Protein AF-A0A6J5CD85-F1 (afdb_monomer)

Radius of gyration: 17.21 Å; Cα contacts (8 Å, |Δi|>4): 98; chains: 1; bounding box: 50×34×33 Å

Foldseek 3Di:
DPFKDFAACQVLVFADPVPRDGDTRDFDAPPPD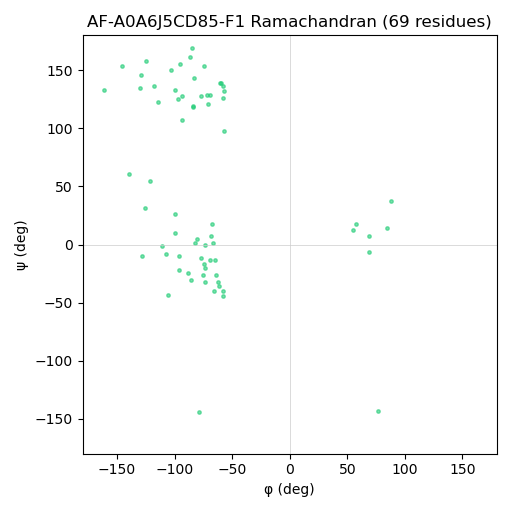PQHAAGPGNRHGRVVRIDGNVPPDDDCVVVVVVPVVPD

Mean predicted aligned error: 11.05 Å

Solvent-accessible surface area (backbone atoms only — not comparable to full-atom values): 4407 Å² total; per-residue (Å²): 136,86,56,63,49,70,60,37,25,29,84,67,66,6,27,36,86,90,74,69,44,75,40,58,57,74,76,50,40,73,55,88,38,92,61,27,61,35,20,74,42,54,67,44,39,44,74,78,35,51,42,68,56,85,79,79,67,95,69,70,77,74,58,62,73,68,61,71,77,77,118

pLDDT: mean 79.31, std 17.87, range [46.44, 95.25]

Secondary structure (DSSP, 8-state):
--SEEEPPTTTTT-B-TTT-PBP-S---BTTSSTT-S-BTTT---HHHHEEES---S--GGGTHHHHTT--

Structure (mmCIF, N/CA/C/O backbone):
data_AF-A0A6J5CD85-F1
#
_entry.id   AF-A0A6J5CD85-F1
#
loop_
_atom_site.group_PDB
_atom_site.id
_atom_site.type_symbol
_atom_site.label_atom_id
_atom_site.label_alt_id
_atom_site.label_comp_id
_atom_site.label_asym_id
_atom_site.label_entity_id
_atom_site.label_seq_id
_atom_site.pdbx_PDB_ins_code
_atom_site.Cartn_x
_atom_site.Cartn_y
_atom_site.Cartn_z
_atom_site.occupancy
_atom_site.B_iso_or_equiv
_atom_site.auth_seq_id
_atom_site.auth_comp_id
_atom_site.auth_asym_id
_atom_site.auth_atom_id
_atom_site.pdbx_PDB_model_num
ATOM 1 N N . MET A 1 1 ? -3.991 10.518 18.387 1.00 50.25 1 MET A N 1
ATOM 2 C CA . MET A 1 1 ? -4.343 9.257 17.700 1.00 50.25 1 MET A CA 1
ATOM 3 C C . MET A 1 1 ? -3.755 8.105 18.510 1.00 50.25 1 MET A C 1
ATOM 5 O O . MET A 1 1 ? -2.614 7.735 18.285 1.00 50.25 1 MET A O 1
ATOM 9 N N . LYS A 1 2 ? -4.462 7.637 19.547 1.00 55.31 2 LYS A N 1
ATOM 10 C CA . LYS A 1 2 ? -4.065 6.454 20.331 1.00 55.31 2 LYS A CA 1
ATOM 11 C C . LYS A 1 2 ? -4.788 5.260 19.713 1.00 55.31 2 LYS A C 1
ATOM 13 O O . LYS A 1 2 ? -5.996 5.350 19.531 1.00 55.31 2 LYS A O 1
ATOM 18 N N . GLY A 1 3 ? -4.055 4.204 19.381 1.00 72.00 3 GLY A N 1
ATOM 19 C CA . GLY A 1 3 ? -4.648 2.952 18.919 1.00 72.00 3 GLY A CA 1
ATOM 20 C C . GLY A 1 3 ? -4.898 2.851 17.413 1.00 72.00 3 GLY A C 1
ATOM 21 O O . GLY A 1 3 ? -5.919 2.303 17.020 1.00 72.00 3 GLY A O 1
ATOM 22 N N . LYS A 1 4 ? -4.012 3.389 16.568 1.00 79.56 4 LYS A N 1
ATOM 23 C CA . LYS A 1 4 ? -3.954 3.011 15.149 1.00 79.56 4 LYS A CA 1
ATOM 24 C C . LYS A 1 4 ? -2.514 2.675 14.781 1.00 79.56 4 LYS A C 1
ATOM 26 O O . LYS A 1 4 ? -1.618 3.460 15.102 1.00 79.56 4 LYS A O 1
ATOM 31 N N . HIS A 1 5 ? -2.299 1.581 14.058 1.00 89.12 5 HIS A N 1
ATOM 32 C CA . HIS A 1 5 ? -0.996 1.207 13.514 1.00 89.12 5 HIS A CA 1
ATOM 33 C C . HIS A 1 5 ? -1.064 1.003 12.000 1.00 89.12 5 HIS A C 1
ATOM 35 O O . HIS A 1 5 ? -2.122 0.771 11.420 1.00 89.12 5 HIS A O 1
ATOM 41 N N . VAL A 1 6 ? 0.089 1.119 11.344 1.00 91.00 6 VAL A N 1
ATOM 42 C CA . VAL A 1 6 ? 0.213 0.906 9.901 1.00 91.00 6 VAL A CA 1
ATOM 43 C C . VAL A 1 6 ? 0.695 -0.5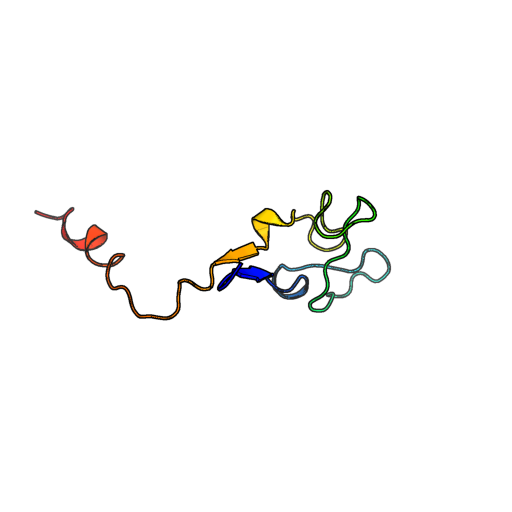17 9.650 1.00 91.00 6 VAL A C 1
ATOM 45 O O . VAL A 1 6 ? 1.747 -0.912 10.150 1.00 91.00 6 VAL A O 1
ATOM 48 N N . LEU A 1 7 ? -0.048 -1.280 8.848 1.00 92.94 7 LEU A N 1
ATOM 49 C CA . LEU A 1 7 ? 0.361 -2.605 8.399 1.00 92.94 7 LEU A CA 1
ATOM 50 C C . LEU A 1 7 ? 1.670 -2.529 7.610 1.00 92.94 7 LEU A C 1
ATOM 52 O O . LEU A 1 7 ? 1.862 -1.654 6.763 1.00 92.94 7 LEU A O 1
ATOM 56 N N . SER A 1 8 ? 2.552 -3.498 7.846 1.00 93.06 8 SER A N 1
ATOM 57 C CA . SER A 1 8 ? 3.827 -3.620 7.139 1.00 93.06 8 SER A CA 1
ATOM 58 C C . SER A 1 8 ? 3.625 -3.720 5.624 1.00 93.06 8 SER A C 1
ATOM 60 O O . SER A 1 8 ? 2.832 -4.528 5.133 1.00 93.06 8 SER A O 1
ATOM 62 N N . CYS A 1 9 ? 4.389 -2.931 4.865 1.00 94.44 9 CYS A N 1
ATOM 63 C CA . CYS A 1 9 ? 4.355 -2.974 3.404 1.00 94.44 9 CYS A CA 1
ATOM 64 C C . CYS A 1 9 ? 4.683 -4.380 2.862 1.00 94.44 9 CYS A C 1
ATOM 66 O O . CYS A 1 9 ? 4.021 -4.875 1.948 1.00 94.44 9 CYS A O 1
ATOM 68 N N . GLY A 1 10 ? 5.655 -5.059 3.474 1.00 93.31 10 GLY A N 1
ATOM 69 C CA . GLY A 1 10 ? 6.037 -6.431 3.153 1.00 93.31 10 GLY A CA 1
ATOM 70 C C . GLY A 1 10 ? 4.956 -7.461 3.475 1.00 93.31 10 GLY A C 1
ATOM 71 O O . GLY A 1 10 ? 4.712 -8.355 2.663 1.00 93.31 10 GLY A O 1
ATOM 72 N N . ALA A 1 11 ? 4.263 -7.314 4.610 1.00 92.06 11 ALA A N 1
ATOM 73 C CA . ALA A 1 11 ? 3.134 -8.181 4.974 1.00 92.06 11 ALA A CA 1
ATOM 74 C C . ALA A 1 11 ? 1.984 -8.073 3.959 1.00 92.06 11 ALA A C 1
ATOM 76 O O . ALA A 1 11 ? 1.313 -9.051 3.645 1.00 92.06 11 ALA A O 1
ATOM 77 N N . LEU A 1 12 ? 1.826 -6.888 3.374 1.00 93.12 12 LEU A N 1
ATOM 78 C CA . LEU A 1 12 ? 0.852 -6.574 2.337 1.00 93.12 12 LEU A CA 1
ATOM 79 C C . LEU A 1 12 ? 1.276 -7.015 0.923 1.00 93.12 12 LEU A C 1
ATOM 81 O O . LEU A 1 12 ? 0.566 -6.739 -0.048 1.00 93.12 12 LEU A O 1
ATOM 85 N N . GLY A 1 13 ? 2.414 -7.702 0.794 1.00 93.12 13 GLY A N 1
ATOM 86 C CA . GLY A 1 13 ? 2.920 -8.211 -0.479 1.00 93.12 13 GLY A CA 1
ATOM 87 C C . GLY A 1 13 ? 3.732 -7.198 -1.286 1.00 93.12 13 GLY A C 1
ATOM 88 O O . GLY A 1 13 ? 3.986 -7.446 -2.463 1.00 93.12 13 GLY A O 1
ATOM 89 N N . GLY A 1 14 ? 4.154 -6.084 -0.678 1.00 95.25 14 GLY A N 1
ATOM 90 C CA . GLY A 1 14 ? 4.943 -5.056 -1.346 1.00 95.25 14 GLY A CA 1
ATOM 91 C C . GLY A 1 14 ? 6.249 -5.597 -1.931 1.00 95.25 14 GLY A C 1
ATOM 92 O O . GLY A 1 14 ? 6.974 -6.371 -1.290 1.00 95.25 14 GLY A O 1
ATOM 93 N N . ARG A 1 15 ? 6.571 -5.174 -3.156 1.00 95.06 15 ARG A N 1
ATOM 94 C CA . ARG A 1 15 ? 7.797 -5.572 -3.858 1.00 95.06 15 ARG A CA 1
ATOM 95 C C . ARG A 1 15 ? 8.545 -4.366 -4.399 1.00 95.06 15 ARG A C 1
ATOM 97 O O . ARG A 1 15 ? 7.957 -3.375 -4.810 1.00 95.06 15 ARG A O 1
ATOM 104 N N . SER A 1 16 ? 9.869 -4.469 -4.398 1.00 90.75 16 SER A N 1
ATOM 105 C CA . SER A 1 16 ? 10.736 -3.461 -4.994 1.00 90.75 16 SER A CA 1
ATOM 106 C C . SER A 1 16 ? 10.615 -3.530 -6.520 1.00 90.75 16 SER A C 1
ATOM 108 O O . SER A 1 16 ? 10.975 -4.565 -7.083 1.00 90.75 16 SER A O 1
ATOM 110 N N . PRO A 1 17 ? 10.212 -2.455 -7.217 1.00 88.62 17 PRO A N 1
ATOM 111 C CA . PRO A 1 17 ? 10.165 -2.453 -8.680 1.00 88.62 17 PRO A CA 1
ATOM 112 C C . PRO A 1 17 ? 11.561 -2.607 -9.306 1.00 88.62 17 PRO A C 1
ATOM 114 O O . PRO A 1 17 ? 11.697 -3.149 -10.394 1.00 88.62 17 PRO A O 1
ATOM 117 N N . LYS A 1 18 ? 12.619 -2.195 -8.591 1.00 89.44 18 LYS A N 1
ATOM 118 C CA . LYS A 1 18 ? 14.012 -2.302 -9.050 1.00 89.44 18 LYS A CA 1
ATOM 119 C C . LYS A 1 18 ? 14.557 -3.733 -9.011 1.00 89.44 18 LYS A C 1
ATOM 121 O O . LYS A 1 18 ? 15.437 -4.066 -9.793 1.00 89.44 18 LYS A O 1
ATOM 126 N N . THR A 1 19 ? 14.111 -4.554 -8.058 1.00 91.12 19 THR A N 1
ATOM 127 C CA . THR A 1 19 ? 14.738 -5.865 -7.781 1.00 91.12 19 THR A CA 1
ATOM 128 C C . THR A 1 19 ? 13.763 -7.041 -7.753 1.00 91.12 19 THR A C 1
ATOM 130 O O . THR A 1 19 ? 14.199 -8.181 -7.636 1.00 91.12 19 THR A O 1
ATOM 133 N N . GLY A 1 20 ? 12.450 -6.796 -7.779 1.00 91.00 20 GLY A N 1
ATOM 134 C CA . GLY A 1 20 ? 11.396 -7.810 -7.645 1.00 91.00 20 GLY A CA 1
ATOM 135 C C . GLY A 1 20 ? 11.272 -8.451 -6.253 1.00 91.00 20 GLY A C 1
ATOM 136 O O . GLY A 1 20 ? 10.332 -9.215 -5.997 1.00 91.00 20 GLY A O 1
ATOM 137 N N . LYS A 1 21 ? 12.197 -8.152 -5.331 1.00 92.38 21 LYS A N 1
ATOM 138 C CA . LYS A 1 21 ? 12.242 -8.715 -3.974 1.00 92.38 21 LYS A CA 1
ATOM 139 C C . LYS A 1 21 ? 11.170 -8.099 -3.074 1.00 92.38 21 LYS A C 1
ATOM 141 O O . LYS A 1 21 ? 10.755 -6.958 -3.287 1.00 92.38 21 LYS A O 1
ATOM 146 N N . ARG A 1 22 ? 10.742 -8.848 -2.050 1.00 92.62 22 ARG A N 1
ATOM 147 C CA . ARG A 1 22 ? 9.846 -8.332 -1.002 1.00 92.62 22 ARG A CA 1
ATOM 148 C C . ARG A 1 22 ? 10.500 -7.163 -0.271 1.00 92.62 22 ARG A C 1
ATOM 150 O O . ARG A 1 22 ? 11.692 -7.211 0.030 1.00 92.62 22 ARG A O 1
ATOM 157 N N . VAL A 1 23 ? 9.710 -6.134 0.013 1.00 93.00 23 VAL A N 1
AT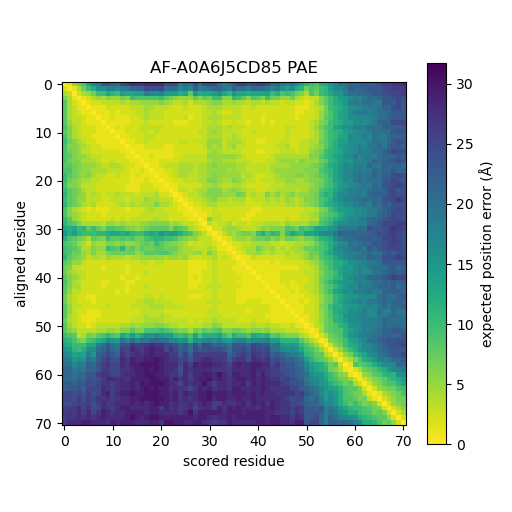OM 158 C CA . VAL A 1 23 ? 10.136 -5.020 0.869 1.00 93.00 23 VAL A CA 1
ATOM 159 C C . VAL A 1 23 ? 9.865 -5.342 2.338 1.00 93.00 23 VAL A C 1
ATOM 161 O O . VAL A 1 23 ? 9.091 -6.246 2.648 1.00 93.00 23 VAL A O 1
ATOM 164 N N . GLY A 1 24 ? 10.533 -4.622 3.240 1.00 91.56 24 GLY A N 1
ATOM 165 C CA . GLY A 1 24 ? 10.281 -4.710 4.678 1.00 91.56 24 GLY A CA 1
ATOM 166 C C . GLY A 1 24 ? 9.031 -3.929 5.094 1.00 91.56 24 GLY A C 1
ATOM 167 O O . GLY A 1 24 ? 8.054 -3.830 4.359 1.00 91.56 24 GLY A O 1
ATOM 168 N N . GLU A 1 25 ? 9.065 -3.323 6.275 1.00 91.69 25 GLU A N 1
ATOM 169 C CA . GLU A 1 25 ? 7.882 -2.675 6.860 1.00 91.69 25 GLU A CA 1
ATOM 170 C C . GLU A 1 25 ? 7.526 -1.330 6.216 1.00 91.69 25 GLU A C 1
ATOM 172 O O . GLU A 1 25 ? 6.365 -0.924 6.210 1.00 91.69 25 GLU A O 1
ATOM 177 N N . ARG A 1 26 ? 8.518 -0.642 5.641 1.00 90.06 26 ARG A N 1
ATOM 178 C CA . ARG A 1 26 ? 8.390 0.750 5.199 1.00 90.06 26 ARG A CA 1
ATOM 179 C C . ARG A 1 26 ? 7.623 0.896 3.885 1.00 90.06 26 ARG A C 1
ATOM 181 O O . ARG A 1 26 ? 8.008 0.332 2.863 1.00 90.06 26 ARG A O 1
ATOM 188 N N . HIS A 1 27 ? 6.609 1.758 3.908 1.00 92.44 27 HIS A N 1
ATOM 189 C CA . HIS A 1 27 ? 5.930 2.268 2.716 1.00 92.44 27 HIS A CA 1
ATOM 190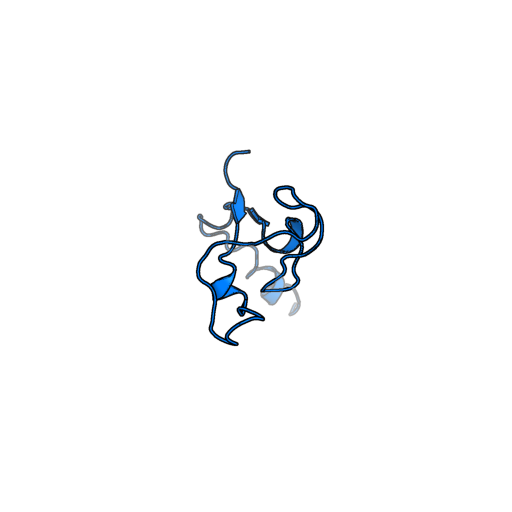 C C . HIS A 1 27 ? 6.700 3.443 2.111 1.00 92.44 27 HIS A C 1
ATOM 192 O O . HIS A 1 27 ? 7.242 4.284 2.83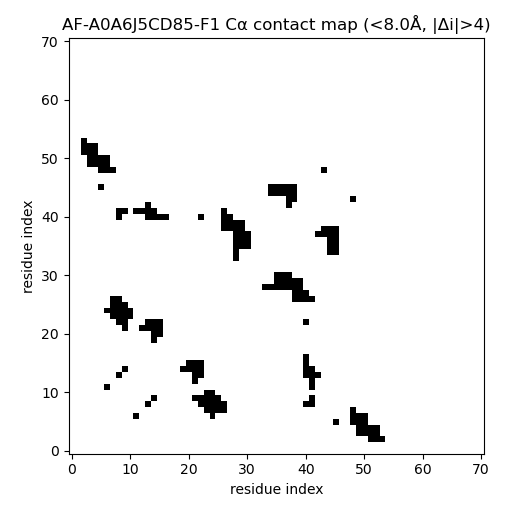0 1.00 92.44 27 HIS A O 1
ATOM 198 N N . ARG A 1 28 ? 6.715 3.519 0.780 1.00 92.25 28 ARG A N 1
ATOM 199 C CA . ARG A 1 28 ? 7.171 4.687 0.016 1.00 92.25 28 ARG A CA 1
ATOM 200 C C . ARG A 1 28 ? 5.985 5.275 -0.731 1.00 92.25 28 ARG A C 1
ATOM 202 O O . ARG A 1 28 ? 5.372 4.551 -1.501 1.00 92.25 28 ARG A O 1
ATOM 209 N N . TRP A 1 29 ? 5.674 6.544 -0.498 1.00 93.06 29 TRP A N 1
ATOM 210 C CA . TRP A 1 29 ? 4.475 7.212 -1.009 1.00 93.06 29 TRP A CA 1
ATOM 211 C C . TRP A 1 29 ? 4.794 8.061 -2.241 1.00 93.06 29 TRP A C 1
ATOM 213 O O . TRP A 1 29 ? 5.747 8.839 -2.207 1.00 93.06 29 TRP A O 1
ATOM 223 N N . SER A 1 30 ? 3.985 7.948 -3.298 1.00 87.69 30 SER A N 1
ATOM 224 C CA . SER A 1 30 ? 4.232 8.603 -4.592 1.00 87.69 30 SER A CA 1
ATOM 225 C C . SER A 1 30 ? 4.087 10.137 -4.579 1.00 87.69 30 SER A C 1
ATOM 227 O O . SER A 1 30 ? 4.485 10.797 -5.533 1.00 87.69 30 SER A O 1
ATOM 229 N N . GLY A 1 31 ? 3.510 10.730 -3.526 1.00 80.12 31 GLY A N 1
ATOM 230 C CA . GLY A 1 31 ? 3.218 12.170 -3.426 1.00 80.12 31 GLY A CA 1
ATOM 231 C C . GLY A 1 31 ? 4.216 13.010 -2.617 1.00 80.12 31 GLY A C 1
ATOM 232 O O . GLY A 1 31 ? 3.804 14.008 -2.024 1.00 80.12 31 GLY A O 1
ATOM 233 N N . CYS A 1 32 ? 5.486 12.592 -2.515 1.00 74.62 32 CYS A N 1
ATOM 234 C CA . CYS A 1 32 ? 6.561 13.262 -1.749 1.00 74.62 32 CYS A CA 1
ATOM 235 C C . CYS A 1 32 ? 6.257 13.522 -0.258 1.00 74.62 32 CYS A C 1
ATOM 237 O O . CYS A 1 32 ? 6.973 14.267 0.408 1.00 74.62 32 CYS A O 1
ATOM 239 N N . GLY A 1 33 ? 5.206 12.914 0.288 1.00 81.25 33 GLY A N 1
ATOM 240 C CA . GLY A 1 33 ? 4.768 13.110 1.662 1.00 81.25 33 GLY A CA 1
ATOM 241 C C . GLY A 1 33 ? 4.200 11.829 2.242 1.00 81.25 33 GLY A C 1
ATOM 242 O O . GLY A 1 33 ? 3.710 10.963 1.515 1.00 81.25 33 GLY A O 1
ATOM 243 N N . TRP A 1 34 ? 4.279 11.703 3.563 1.00 86.44 34 TRP A N 1
ATOM 244 C CA . TRP A 1 34 ? 3.747 10.542 4.263 1.00 86.44 34 TRP A CA 1
ATOM 245 C C . TRP A 1 34 ? 2.251 10.373 3.972 1.00 86.44 34 TRP A C 1
ATOM 247 O O . TRP A 1 34 ? 1.476 11.317 4.115 1.00 86.44 34 TRP A O 1
ATOM 257 N N . GLY A 1 35 ? 1.871 9.183 3.508 1.00 84.81 35 GLY A N 1
ATOM 258 C CA . GLY A 1 35 ? 0.493 8.824 3.191 1.00 84.81 35 GLY A CA 1
ATOM 259 C C . GLY A 1 35 ? -0.131 9.527 1.987 1.00 84.81 35 GLY A C 1
ATOM 260 O O . GLY A 1 35 ? -1.326 9.365 1.756 1.00 84.81 35 GLY A O 1
ATOM 261 N N . LYS A 1 36 ? 0.639 10.300 1.210 1.00 89.56 36 LYS A N 1
ATOM 262 C CA . LYS A 1 36 ? 0.127 10.966 0.008 1.00 89.56 36 LYS A CA 1
ATOM 263 C C . LYS A 1 36 ? 0.153 10.022 -1.193 1.00 89.56 36 LYS A C 1
ATOM 265 O O . LYS A 1 36 ? 1.225 9.613 -1.641 1.00 89.56 36 LYS A O 1
A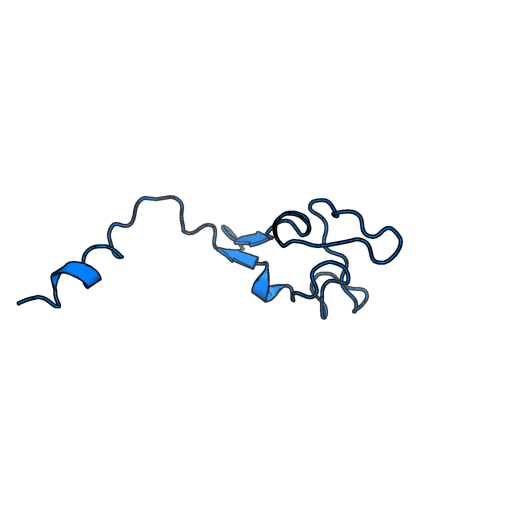TOM 270 N N . GLY A 1 37 ? -1.022 9.749 -1.754 1.00 91.06 37 GLY A N 1
ATOM 271 C CA . GLY A 1 37 ? -1.176 8.892 -2.928 1.00 91.06 37 GLY A CA 1
ATOM 272 C C . GLY A 1 37 ? -1.046 7.406 -2.592 1.00 91.06 37 GLY A C 1
ATOM 273 O O . GLY A 1 37 ? -1.502 6.954 -1.542 1.00 91.06 37 GLY A O 1
ATOM 274 N N . HIS A 1 38 ? -0.428 6.648 -3.496 1.00 94.19 38 HIS A N 1
ATOM 275 C CA . HIS A 1 38 ? -0.277 5.200 -3.361 1.00 94.1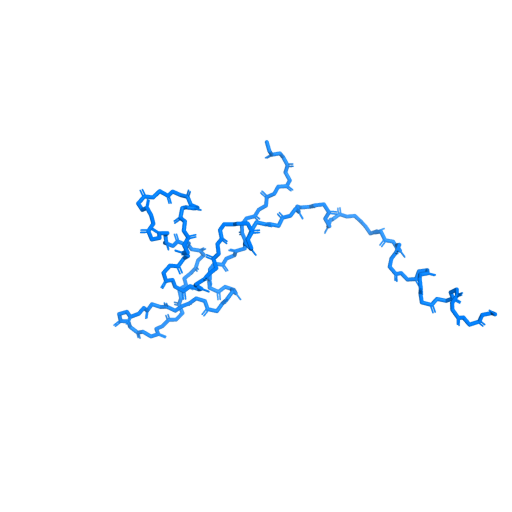9 38 HIS A CA 1
ATOM 276 C C . HIS A 1 38 ? 1.143 4.841 -2.932 1.00 94.19 38 HIS A C 1
ATOM 278 O O . HIS A 1 38 ? 2.111 5.535 -3.260 1.00 94.19 38 HIS A O 1
ATOM 284 N N . CYS A 1 39 ? 1.279 3.732 -2.209 1.00 94.62 39 CYS A N 1
ATOM 285 C CA . CYS A 1 39 ? 2.583 3.161 -1.950 1.00 94.62 39 CYS A CA 1
ATOM 286 C C . CYS A 1 39 ? 3.175 2.592 -3.247 1.00 94.62 39 CYS A C 1
ATOM 288 O O . CYS A 1 39 ? 2.558 1.753 -3.892 1.00 94.62 39 CYS A O 1
ATOM 290 N N . GLU A 1 40 ? 4.404 2.964 -3.592 1.00 93.00 40 GLU A N 1
ATOM 291 C CA . GLU A 1 40 ? 5.101 2.494 -4.798 1.00 93.00 40 GLU A CA 1
ATOM 292 C C . GLU A 1 40 ? 5.404 0.985 -4.806 1.00 93.00 40 GLU A C 1
ATOM 294 O O . GLU A 1 40 ? 5.786 0.438 -5.837 1.00 93.00 40 GLU A O 1
ATOM 299 N N . PHE A 1 41 ? 5.278 0.306 -3.661 1.00 94.56 41 PHE A N 1
ATOM 300 C CA . PHE A 1 41 ? 5.624 -1.112 -3.524 1.00 94.56 41 PHE A CA 1
ATOM 301 C C . PHE A 1 41 ? 4.409 -2.028 -3.436 1.00 94.56 41 PHE A C 1
ATOM 303 O O . PHE A 1 41 ? 4.417 -3.108 -4.021 1.00 94.56 41 PHE A O 1
ATOM 310 N N . CYS A 1 42 ? 3.397 -1.642 -2.655 1.00 94.94 42 CYS A N 1
ATOM 311 C CA . CYS A 1 42 ? 2.191 -2.444 -2.438 1.00 94.94 42 CYS A CA 1
ATOM 312 C C . CYS A 1 42 ? 0.932 -1.830 -3.066 1.00 94.94 42 CYS A C 1
ATOM 314 O O . CYS A 1 42 ? -0.135 -2.426 -2.944 1.00 94.94 42 CYS A O 1
ATOM 316 N N . PHE A 1 43 ? 1.053 -0.658 -3.703 1.00 94.31 43 PHE A N 1
ATOM 317 C CA . PHE A 1 43 ? -0.007 0.072 -4.412 1.00 94.31 43 PHE A CA 1
ATOM 318 C C . PHE A 1 43 ? -1.244 0.423 -3.578 1.00 94.31 43 PHE A C 1
ATOM 320 O O . PHE A 1 43 ? -2.280 0.775 -4.131 1.00 94.31 43 PHE A O 1
ATOM 327 N N . ARG A 1 44 ? -1.139 0.375 -2.246 1.00 94.81 44 ARG A N 1
ATOM 328 C CA . ARG A 1 44 ? -2.209 0.768 -1.319 1.00 94.81 44 ARG A CA 1
ATOM 329 C C . ARG A 1 44 ? -2.056 2.212 -0.851 1.00 94.81 44 ARG A C 1
ATOM 331 O O . ARG A 1 44 ? -0.944 2.737 -0.837 1.00 94.81 44 ARG A O 1
ATOM 338 N N . THR A 1 45 ? -3.155 2.840 -0.454 1.00 94.44 45 THR A N 1
ATOM 339 C CA . THR A 1 45 ? -3.172 4.172 0.177 1.00 94.44 45 THR A CA 1
ATOM 340 C C . THR A 1 45 ? -2.933 4.076 1.687 1.00 94.44 45 THR A C 1
ATOM 342 O O . THR A 1 45 ? -2.967 2.985 2.257 1.00 94.44 45 THR A O 1
ATOM 345 N N . LEU A 1 46 ? -2.701 5.212 2.360 1.00 92.88 46 LEU A N 1
ATOM 346 C CA . LEU A 1 46 ? -2.535 5.240 3.818 1.00 92.88 46 LEU A CA 1
ATOM 347 C C . LEU A 1 46 ? -3.754 4.677 4.558 1.00 92.88 46 LEU A C 1
ATOM 349 O O . LEU A 1 46 ? -3.595 3.888 5.481 1.00 92.88 46 LEU A O 1
ATOM 353 N N . GLU A 1 47 ? -4.956 5.061 4.140 1.00 91.19 47 GLU A N 1
ATOM 354 C CA . GLU A 1 47 ? -6.211 4.631 4.766 1.00 91.19 47 GLU A CA 1
ATOM 355 C C . GLU A 1 47 ? -6.396 3.114 4.697 1.00 91.19 47 GLU A C 1
ATOM 357 O O . GLU A 1 47 ? -6.874 2.507 5.646 1.00 91.19 47 GLU A O 1
ATOM 362 N N . GLN A 1 48 ? -5.949 2.483 3.609 1.00 92.06 48 GLN A N 1
ATOM 363 C CA . GLN A 1 48 ? -6.035 1.032 3.428 1.00 92.06 48 GLN A CA 1
ATOM 364 C C . GLN A 1 48 ? -5.046 0.244 4.289 1.00 92.06 48 GLN A C 1
ATOM 366 O O . GLN A 1 48 ? -5.205 -0.965 4.456 1.00 92.06 48 GLN A O 1
ATOM 371 N N . VAL A 1 49 ? -3.982 0.889 4.769 1.00 93.38 49 VAL A N 1
ATOM 372 C CA . VAL A 1 49 ? -2.946 0.236 5.581 1.00 93.38 49 VAL A CA 1
ATOM 373 C C . VAL A 1 49 ? -3.011 0.646 7.044 1.00 93.38 49 VAL A C 1
ATOM 375 O O . VAL A 1 49 ? -2.304 0.060 7.857 1.00 93.38 49 VAL A O 1
ATOM 378 N N . LEU A 1 50 ? -3.837 1.634 7.383 1.00 92.50 50 LEU A N 1
ATOM 379 C CA . LEU A 1 50 ? -4.076 2.076 8.746 1.00 92.50 50 LEU A CA 1
ATOM 380 C C . LEU A 1 50 ? -5.146 1.184 9.381 1.00 92.50 50 LEU A C 1
ATOM 382 O O . LEU A 1 50 ? -6.275 1.123 8.906 1.00 92.50 50 LEU A O 1
ATOM 386 N N . VAL A 1 51 ? -4.787 0.502 10.461 1.00 89.69 51 VAL A N 1
ATOM 387 C CA . VAL A 1 51 ? -5.675 -0.394 11.204 1.00 89.69 51 VAL A CA 1
ATOM 388 C C . VAL A 1 51 ? -5.833 0.143 12.614 1.00 89.69 51 VAL A C 1
ATOM 390 O O . VAL A 1 51 ? -4.862 0.571 13.238 1.00 89.69 51 VAL A O 1
ATOM 393 N N . ASP A 1 52 ? -7.061 0.133 13.116 1.00 85.06 52 ASP A N 1
ATOM 394 C CA . ASP A 1 52 ? -7.344 0.443 14.510 1.00 85.06 52 ASP A CA 1
ATOM 395 C C . ASP A 1 52 ? -6.871 -0.712 15.414 1.00 85.06 52 ASP A C 1
ATOM 397 O O . ASP A 1 52 ? -7.233 -1.870 15.219 1.00 85.06 52 ASP A O 1
ATOM 401 N N . ASP A 1 53 ? -6.096 -0.393 16.451 1.00 70.44 53 ASP A N 1
ATOM 402 C CA . ASP A 1 53 ? -5.660 -1.320 17.508 1.00 70.44 53 ASP A CA 1
ATOM 403 C C . ASP A 1 53 ? -6.827 -1.821 18.381 1.00 70.44 53 ASP A C 1
ATOM 405 O O . ASP A 1 53 ? -6.618 -2.605 19.305 1.00 70.44 53 ASP A O 1
ATOM 409 N N . ALA A 1 54 ? -8.064 -1.401 18.092 1.00 59.50 54 ALA A N 1
ATOM 410 C CA . ALA A 1 54 ? -9.287 -1.747 18.816 1.00 59.50 54 ALA A CA 1
ATOM 411 C C . ALA A 1 54 ? -9.705 -3.231 18.700 1.00 59.50 54 ALA A C 1
ATOM 413 O O . ALA A 1 54 ? -10.839 -3.581 19.012 1.00 59.50 54 ALA A O 1
ATOM 414 N N . VAL A 1 55 ? -8.795 -4.119 18.291 1.00 57.03 55 VAL A N 1
ATOM 415 C CA . VAL A 1 55 ? -8.991 -5.574 18.289 1.00 57.03 55 VAL A CA 1
ATOM 416 C C . VAL A 1 55 ? -7.924 -6.242 19.160 1.00 57.03 55 VAL A C 1
ATOM 418 O O . VAL A 1 55 ? -7.170 -7.110 18.728 1.00 57.03 55 VAL A O 1
ATOM 421 N N . LYS A 1 56 ? -7.838 -5.803 20.416 1.00 52.50 56 LYS A N 1
ATOM 422 C CA . LYS A 1 56 ? -7.185 -6.538 21.508 1.00 52.50 56 LYS A CA 1
ATOM 423 C C . LYS A 1 56 ? -8.002 -6.401 22.787 1.00 52.50 56 LYS A C 1
ATOM 425 O O . LYS A 1 56 ? -7.527 -5.854 23.766 1.00 52.50 56 LYS A O 1
ATOM 430 N N . ASP A 1 57 ? -9.240 -6.866 22.744 1.00 48.44 57 ASP A N 1
ATOM 431 C CA . ASP A 1 57 ? -9.861 -7.532 23.887 1.00 48.44 57 ASP A CA 1
ATOM 432 C C . ASP A 1 57 ? -11.056 -8.325 23.354 1.00 48.44 57 ASP A C 1
ATOM 434 O O . ASP A 1 57 ? -11.775 -7.848 22.475 1.00 48.44 57 ASP A O 1
ATOM 438 N N . GLY A 1 58 ? -11.188 -9.584 23.763 1.00 54.19 58 GLY A N 1
ATOM 439 C CA . GLY A 1 58 ? -12.079 -10.561 23.140 1.00 54.19 58 GLY A CA 1
ATOM 440 C C . GLY A 1 58 ? -13.539 -10.116 23.105 1.00 54.19 58 GLY A C 1
ATOM 441 O O . GLY A 1 58 ? -14.268 -10.322 24.068 1.00 54.19 58 GLY A O 1
ATOM 442 N N . SER A 1 59 ? -13.994 -9.568 21.977 1.00 46.44 59 SER A N 1
ATOM 443 C CA . SER A 1 59 ? -15.408 -9.268 21.769 1.00 46.44 59 SER A CA 1
ATOM 444 C C . SER A 1 59 ? -16.088 -10.449 21.062 1.00 46.44 59 SER A C 1
ATOM 446 O O . SER A 1 59 ? -15.869 -10.646 19.864 1.00 46.44 59 SER A O 1
ATOM 448 N N . PRO A 1 60 ? -16.929 -11.242 21.756 1.00 48.81 60 PRO A N 1
ATOM 449 C CA . PRO A 1 60 ? -17.689 -12.354 21.171 1.00 48.81 60 PRO A CA 1
ATOM 450 C C . PRO A 1 60 ? -18.797 -11.900 20.199 1.00 48.81 60 PRO A C 1
ATOM 452 O O . PRO A 1 60 ? -19.577 -12.712 19.706 1.00 48.81 60 PRO A O 1
ATOM 455 N N . GLN A 1 61 ? -18.863 -10.611 19.861 1.00 51.94 61 GLN A N 1
ATOM 456 C CA . GLN A 1 61 ? -19.984 -10.000 19.142 1.00 51.94 61 GLN A CA 1
ATOM 457 C C . GLN A 1 61 ? -20.060 -10.356 17.645 1.00 51.94 61 GLN A C 1
ATOM 459 O O . GLN A 1 61 ? -20.993 -9.931 16.968 1.00 51.94 61 GLN A O 1
ATOM 464 N N . HIS A 1 62 ? -19.133 -11.160 17.111 1.00 47.97 62 HIS A N 1
ATOM 465 C CA . HIS A 1 62 ? -19.296 -11.754 15.775 1.00 47.97 62 HIS A CA 1
ATOM 466 C C . HIS A 1 62 ? -19.860 -13.183 15.792 1.00 47.97 62 HIS A C 1
ATOM 468 O O . HIS A 1 62 ? -20.247 -13.672 14.732 1.00 47.97 62 HIS A O 1
ATOM 474 N N . LEU A 1 63 ? -19.959 -13.843 16.955 1.00 51.75 63 LEU A N 1
ATOM 475 C CA . LEU A 1 63 ? -20.522 -15.196 17.045 1.00 51.75 63 LEU A CA 1
ATOM 476 C C . LEU A 1 63 ? -22.056 -15.184 17.186 1.00 51.75 63 LEU A C 1
ATOM 478 O O . LEU A 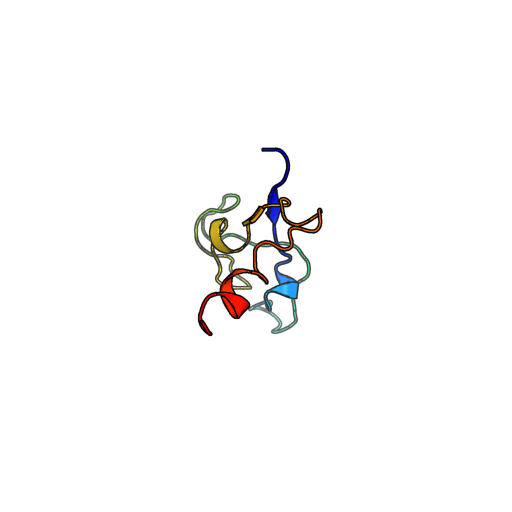1 63 ? -22.727 -16.059 16.646 1.00 51.75 63 LEU A O 1
ATOM 482 N N . GLU A 1 64 ? -22.644 -14.159 17.812 1.00 49.94 64 GLU A N 1
ATOM 483 C CA . GLU A 1 64 ? -24.103 -14.103 18.032 1.00 49.94 64 GLU A CA 1
ATOM 484 C C . GLU A 1 64 ? -24.923 -13.766 16.776 1.00 49.94 64 GLU A C 1
ATOM 486 O O . GLU A 1 64 ? -26.113 -14.065 16.710 1.00 49.94 64 GLU A O 1
ATOM 491 N N . ARG A 1 65 ? -24.299 -13.232 15.716 1.00 52.44 65 ARG A N 1
ATOM 492 C CA . ARG A 1 65 ? -24.978 -13.072 14.415 1.00 52.44 65 ARG A CA 1
ATOM 493 C C . ARG A 1 65 ? -25.092 -14.372 13.613 1.00 52.44 65 ARG A C 1
ATOM 495 O O . ARG A 1 65 ? -25.847 -14.395 12.647 1.00 52.44 65 ARG A O 1
ATOM 502 N N . ALA A 1 66 ? -24.393 -15.441 14.000 1.00 53.22 66 ALA A N 1
ATOM 503 C CA . ALA A 1 66 ? -24.489 -16.736 13.323 1.00 53.22 66 ALA A CA 1
ATOM 504 C C . ALA A 1 66 ? -25.613 -17.632 13.880 1.00 53.22 66 ALA A C 1
ATOM 506 O O . ALA A 1 66 ? -26.120 -18.477 13.150 1.00 53.22 66 ALA A O 1
ATOM 507 N N . LEU A 1 67 ? -26.037 -17.437 15.135 1.00 57.09 67 LEU A N 1
AT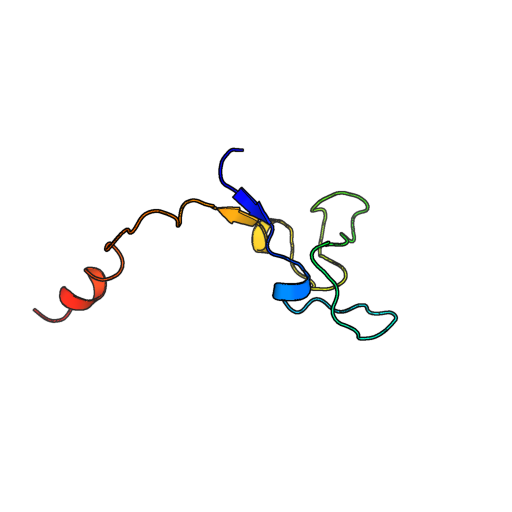OM 508 C CA . LEU A 1 67 ? -27.038 -18.296 15.788 1.00 57.09 67 LEU A CA 1
ATOM 509 C C . LEU A 1 67 ? -28.475 -17.751 15.714 1.00 57.09 67 LEU A C 1
ATOM 511 O O . LEU A 1 67 ? -29.420 -18.531 15.745 1.00 57.09 67 LEU A O 1
ATOM 515 N N . THR A 1 68 ? -28.663 -16.444 15.515 1.00 51.03 68 THR A N 1
ATOM 516 C CA . THR A 1 68 ? -30.002 -15.815 15.444 1.00 51.03 68 THR A CA 1
ATOM 517 C C . THR A 1 68 ? -30.679 -15.931 14.067 1.00 51.03 68 THR A C 1
ATOM 519 O O . THR A 1 68 ? -31.792 -15.456 13.887 1.00 51.03 68 THR A O 1
ATOM 522 N N . THR A 1 69 ? -30.051 -16.582 13.080 1.00 50.19 69 THR A N 1
ATOM 523 C CA . THR A 1 69 ? -30.681 -16.831 11.759 1.00 50.19 69 THR A CA 1
ATOM 524 C C . THR A 1 69 ? -31.240 -18.260 11.631 1.00 50.19 69 THR A C 1
ATOM 526 O O . THR A 1 69 ? -31.601 -18.681 10.538 1.00 50.19 69 THR A O 1
ATOM 529 N N . MET A 1 70 ? -31.298 -19.031 12.725 1.00 51.78 70 MET A N 1
ATOM 530 C CA . MET A 1 70 ? -31.855 -20.396 12.740 1.00 51.78 70 MET A CA 1
ATOM 531 C C . MET A 1 70 ? -32.951 -20.610 13.800 1.00 51.78 70 MET A C 1
ATOM 533 O O . MET A 1 70 ? -33.103 -21.720 14.309 1.00 51.78 70 MET A O 1
ATOM 537 N N . LEU A 1 71 ? -33.723 -19.567 14.115 1.00 49.88 71 LEU A N 1
ATOM 538 C CA . LEU A 1 71 ? -35.021 -19.701 14.786 1.00 49.88 71 LEU A CA 1
ATOM 539 C C . LEU A 1 71 ? -36.133 -19.205 13.865 1.00 49.88 71 LEU A C 1
ATOM 541 O O . LEU A 1 71 ? -35.960 -18.102 13.299 1.00 49.88 71 LEU A O 1
#

Sequence (71 aa):
MKGKHVLSCGALGGRSPKTGKRVGERHRWSGCGWGKGHCEFCFRTLEQVLVDDAVKDGSPQHLERALTTML

Organism: NCBI:txid252970